Protein AF-A0A381ZKI4-F1 (afdb_monomer_lite)

InterPro domains:
  IPR000897 Signal recognition particle, SRP54 subunit, GTPase domain [PF00448] (1-48)
  IPR027417 P-loop containing nucleoside triphosphate hydrolase [G3DSA:3.40.50.300] (1-49)
  IPR027417 P-loop containing nucleoside triphosphate hydrolase [SSF52540] (1-48)

Sequence (49 aa):
MVMGVNGSGKTTTIAKIANNFIQEGKKVLLVAADTFRAAASEQLEEWSK

Structure (mmCIF, N/CA/C/O backbone):
data_AF-A0A381ZKI4-F1
#
_entry.id   AF-A0A381ZKI4-F1
#
loop_
_atom_site.group_PDB
_atom_site.id
_atom_site.type_symbol
_atom_site.label_atom_id
_atom_site.label_alt_id
_atom_site.label_comp_id
_atom_site.label_asym_id
_atom_site.label_entity_id
_atom_site.label_seq_id
_atom_site.pdbx_PDB_ins_code
_atom_site.Cartn_x
_atom_site.Cartn_y
_atom_site.Cartn_z
_atom_site.occupancy
_atom_site.B_iso_or_equiv
_atom_site.auth_seq_id
_atom_site.auth_comp_id
_atom_site.auth_asym_id
_atom_site.auth_atom_id
_atom_site.pdbx_PDB_model_num
ATOM 1 N N . MET A 1 1 ? -3.800 10.980 -2.372 1.00 73.62 1 MET A N 1
ATOM 2 C CA . MET A 1 1 ? -2.964 10.843 -3.585 1.00 73.62 1 MET A CA 1
ATOM 3 C C . MET A 1 1 ? -1.564 11.325 -3.242 1.00 73.62 1 MET A C 1
ATOM 5 O O . MET A 1 1 ? -1.451 12.403 -2.677 1.00 73.62 1 MET A O 1
ATOM 9 N N . VAL A 1 2 ? -0.525 10.530 -3.506 1.00 84.06 2 VAL A N 1
ATOM 10 C CA . VAL A 1 2 ? 0.878 10.906 -3.245 1.00 84.06 2 VAL A CA 1
ATOM 11 C C . VAL A 1 2 ? 1.601 10.991 -4.585 1.00 84.06 2 VAL A C 1
ATOM 13 O O . VAL A 1 2 ? 1.531 10.057 -5.377 1.00 84.06 2 VAL A O 1
ATOM 16 N N . MET A 1 3 ? 2.272 12.112 -4.845 1.00 85.31 3 MET A N 1
ATOM 17 C CA . MET A 1 3 ? 2.965 12.404 -6.106 1.00 85.31 3 MET A CA 1
ATOM 18 C C . MET A 1 3 ? 4.412 12.836 -5.840 1.00 85.31 3 MET A C 1
ATOM 20 O O . MET A 1 3 ? 4.742 13.251 -4.732 1.00 85.31 3 MET A O 1
ATOM 24 N N . GLY A 1 4 ? 5.284 12.717 -6.845 1.00 87.25 4 GLY A N 1
ATOM 25 C CA . GLY A 1 4 ? 6.704 13.081 -6.744 1.00 87.25 4 GLY A CA 1
ATOM 26 C C . GLY A 1 4 ? 7.612 12.234 -7.639 1.00 87.25 4 GLY A C 1
ATOM 27 O O . GLY A 1 4 ? 7.167 11.263 -8.256 1.00 87.25 4 GLY A O 1
ATOM 28 N N . VAL A 1 5 ? 8.899 12.572 -7.691 1.00 86.94 5 VAL A N 1
ATOM 29 C CA . VAL A 1 5 ? 9.893 11.915 -8.562 1.00 86.94 5 VAL A CA 1
ATOM 30 C C . VAL A 1 5 ? 10.289 10.518 -8.073 1.00 86.94 5 VAL A C 1
ATOM 32 O O . VAL A 1 5 ? 10.061 10.145 -6.918 1.00 86.94 5 VAL A O 1
ATOM 35 N N . ASN A 1 6 ? 10.845 9.692 -8.958 1.00 83.25 6 ASN A N 1
ATOM 36 C CA . ASN A 1 6 ? 11.364 8.375 -8.577 1.00 83.25 6 ASN A CA 1
ATOM 37 C C . ASN A 1 6 ? 12.450 8.514 -7.500 1.00 83.25 6 ASN A C 1
ATOM 39 O O . ASN A 1 6 ? 13.236 9.453 -7.525 1.00 83.25 6 ASN A O 1
ATOM 43 N N . GLY A 1 7 ? 12.452 7.609 -6.518 1.00 83.69 7 GLY A N 1
ATOM 44 C CA . GLY A 1 7 ? 13.394 7.654 -5.393 1.00 83.69 7 GLY A CA 1
ATOM 45 C C . GLY A 1 7 ? 13.012 8.589 -4.237 1.00 83.69 7 GLY A C 1
ATOM 46 O O . GLY A 1 7 ? 13.601 8.480 -3.171 1.00 83.69 7 GLY A O 1
ATOM 47 N N . SER A 1 8 ? 11.976 9.431 -4.357 1.00 89.44 8 SER A N 1
ATOM 48 C CA . SER A 1 8 ? 11.568 10.363 -3.284 1.00 89.44 8 SER A CA 1
ATOM 49 C C . SER A 1 8 ? 10.831 9.712 -2.095 1.00 89.44 8 SER A C 1
ATOM 51 O O . SER A 1 8 ? 10.180 10.404 -1.316 1.00 89.44 8 SER A O 1
ATOM 53 N N . GLY A 1 9 ? 10.843 8.379 -1.986 1.00 87.12 9 GLY A N 1
ATOM 54 C CA . GLY A 1 9 ? 10.232 7.654 -0.864 1.00 87.12 9 GLY A CA 1
ATOM 55 C C . GLY A 1 9 ? 8.700 7.545 -0.870 1.00 87.12 9 GLY A C 1
ATOM 56 O O . GLY A 1 9 ? 8.125 7.170 0.145 1.00 87.12 9 GLY A O 1
ATOM 57 N N . LYS A 1 10 ? 8.011 7.831 -1.986 1.00 89.69 10 LYS A N 1
ATOM 58 C CA . LYS A 1 10 ? 6.530 7.848 -2.056 1.00 89.69 10 LYS A CA 1
ATOM 59 C C . LYS A 1 10 ? 5.868 6.575 -1.526 1.00 89.69 10 LYS A C 1
ATOM 61 O O . LYS A 1 10 ? 4.996 6.658 -0.669 1.00 89.69 10 LYS A O 1
ATOM 66 N N . THR A 1 11 ? 6.289 5.412 -2.026 1.00 86.50 11 THR A N 1
ATOM 67 C CA . THR A 1 11 ? 5.709 4.113 -1.651 1.00 86.50 11 THR A CA 1
ATOM 68 C C . THR A 1 11 ? 5.889 3.847 -0.155 1.00 86.50 11 THR A C 1
ATOM 70 O O . THR A 1 11 ? 4.931 3.499 0.528 1.00 86.50 11 THR A O 1
ATOM 73 N N . THR A 1 12 ? 7.079 4.126 0.382 1.00 89.56 12 THR A N 1
ATOM 74 C CA . THR A 1 12 ? 7.375 4.006 1.817 1.00 89.56 12 THR A CA 1
ATOM 75 C C . THR A 1 12 ? 6.535 4.960 2.667 1.00 89.56 12 THR A C 1
ATOM 77 O O . THR A 1 12 ? 6.059 4.584 3.734 1.00 89.56 12 THR A O 1
ATOM 80 N N . THR A 1 13 ? 6.328 6.197 2.212 1.00 91.50 13 THR A N 1
ATOM 81 C CA . THR A 1 13 ? 5.499 7.176 2.927 1.00 91.50 13 THR A CA 1
ATOM 82 C C . THR A 1 13 ? 4.028 6.762 2.950 1.00 91.50 13 THR A C 1
ATOM 84 O O . THR A 1 13 ? 3.404 6.839 4.005 1.00 91.50 13 THR A O 1
ATOM 87 N N . ILE A 1 14 ? 3.482 6.272 1.828 1.00 91.38 14 ILE A N 1
ATOM 88 C CA . ILE A 1 14 ? 2.108 5.742 1.772 1.00 91.38 14 ILE A CA 1
ATOM 89 C C . ILE A 1 14 ? 1.936 4.595 2.773 1.00 91.38 14 ILE A C 1
ATOM 91 O O . ILE A 1 14 ? 0.969 4.602 3.529 1.00 91.38 14 ILE A O 1
ATOM 95 N N . ALA A 1 15 ? 2.889 3.660 2.825 1.00 89.56 15 ALA A N 1
ATOM 96 C CA . ALA A 1 15 ? 2.848 2.529 3.749 1.00 89.56 15 ALA A CA 1
ATOM 97 C C . ALA A 1 15 ? 2.827 2.967 5.223 1.00 89.56 15 ALA A C 1
ATOM 99 O O . ALA A 1 15 ? 2.008 2.494 6.006 1.00 89.56 15 ALA A O 1
ATOM 100 N N . LYS A 1 16 ? 3.675 3.933 5.603 1.00 92.38 16 LYS A N 1
ATOM 101 C CA . LYS A 1 16 ? 3.695 4.480 6.971 1.00 92.38 16 LYS A CA 1
ATOM 102 C C . LYS A 1 16 ? 2.368 5.140 7.352 1.00 92.38 16 LYS A C 1
ATOM 104 O O . LYS A 1 16 ? 1.866 4.912 8.447 1.00 92.38 16 LYS A O 1
ATOM 109 N N . ILE A 1 17 ? 1.790 5.933 6.448 1.00 92.62 17 ILE A N 1
ATOM 110 C CA . ILE A 1 17 ? 0.493 6.587 6.677 1.00 92.62 17 ILE A CA 1
ATOM 111 C C . ILE A 1 17 ? -0.625 5.541 6.801 1.00 92.62 17 ILE A C 1
ATOM 113 O O . ILE A 1 17 ? -1.472 5.657 7.683 1.00 92.62 17 ILE A O 1
ATOM 117 N N . ALA A 1 18 ? -0.611 4.509 5.954 1.00 91.62 18 ALA A N 1
ATOM 118 C CA . ALA A 1 18 ? -1.571 3.412 6.019 1.00 91.62 18 ALA A CA 1
ATOM 119 C C . ALA A 1 18 ? -1.501 2.675 7.362 1.00 91.62 18 ALA A C 1
ATOM 121 O O . ALA A 1 18 ? -2.531 2.504 8.007 1.00 91.62 18 ALA A O 1
ATOM 122 N N . ASN A 1 19 ? -0.295 2.327 7.821 1.00 92.12 19 ASN A N 1
ATOM 123 C CA . ASN A 1 19 ? -0.090 1.674 9.112 1.00 92.12 19 ASN A CA 1
ATOM 124 C C . ASN A 1 19 ? -0.597 2.532 10.283 1.00 92.12 19 ASN A C 1
ATOM 126 O O . ASN A 1 19 ? -1.281 2.021 11.164 1.00 92.12 19 ASN A O 1
ATOM 130 N N . ASN A 1 20 ? -0.342 3.845 10.268 1.00 94.56 20 ASN A N 1
ATOM 131 C CA . ASN A 1 20 ? -0.874 4.747 11.294 1.00 94.56 20 ASN A CA 1
ATOM 132 C C . ASN A 1 20 ? -2.410 4.726 11.331 1.00 94.56 20 ASN A C 1
ATOM 134 O O . ASN A 1 20 ? -3.000 4.616 12.400 1.00 94.56 20 ASN A O 1
ATOM 138 N N . PHE A 1 21 ? -3.078 4.767 10.174 1.00 94.44 21 PHE A N 1
ATOM 139 C CA . PHE A 1 21 ? -4.540 4.693 10.132 1.00 94.44 21 PHE A CA 1
ATOM 140 C C . PHE A 1 21 ? -5.092 3.328 10.555 1.00 94.44 21 PHE A C 1
ATOM 142 O O . PHE A 1 21 ? -6.132 3.282 11.211 1.00 94.44 21 PHE A O 1
ATOM 149 N N . ILE A 1 22 ? -4.399 2.234 10.236 1.00 91.75 22 ILE A N 1
ATOM 150 C CA . ILE A 1 22 ? -4.754 0.896 10.730 1.00 91.75 22 ILE A CA 1
ATOM 151 C C . ILE A 1 22 ? -4.652 0.852 12.261 1.00 91.75 22 ILE A C 1
ATOM 153 O O . ILE A 1 22 ? -5.569 0.356 12.913 1.00 91.75 22 ILE A O 1
ATOM 157 N N . GLN A 1 23 ? -3.594 1.425 12.846 1.00 93.56 23 GLN A N 1
ATOM 158 C CA . GLN A 1 23 ? -3.427 1.522 14.304 1.00 93.56 23 GLN A CA 1
ATOM 159 C C . GLN A 1 23 ? -4.512 2.376 14.971 1.00 93.56 23 GLN A C 1
ATOM 161 O O . GLN A 1 23 ? -4.928 2.084 16.088 1.00 93.56 23 GLN A O 1
ATOM 166 N N . GLU A 1 24 ? -5.027 3.388 14.274 1.00 96.69 24 GLU A N 1
ATOM 167 C CA . GLU A 1 24 ? -6.196 4.167 14.704 1.00 96.69 24 GLU A CA 1
ATOM 168 C C . GLU A 1 24 ? -7.533 3.407 14.546 1.00 96.69 24 GLU A C 1
ATOM 170 O O . GLU A 1 24 ? -8.598 3.969 14.802 1.00 96.69 24 GLU A O 1
ATOM 175 N N . GLY A 1 25 ? -7.515 2.144 14.102 1.00 94.88 25 GLY A N 1
ATOM 176 C CA . GLY A 1 25 ? -8.706 1.315 13.892 1.00 94.88 25 GLY A CA 1
ATOM 177 C C . GLY A 1 25 ? -9.488 1.649 12.618 1.00 94.88 25 GLY A C 1
ATOM 178 O O . GLY A 1 25 ? -10.632 1.216 12.458 1.00 94.88 25 GLY A O 1
ATOM 179 N N . LYS A 1 26 ? -8.906 2.428 11.697 1.00 95.31 26 LYS A N 1
ATOM 180 C CA . LYS A 1 26 ? -9.553 2.791 10.432 1.00 95.31 26 LYS A CA 1
ATOM 181 C C . LYS A 1 26 ? -9.370 1.685 9.400 1.00 95.31 26 LYS A C 1
ATOM 183 O O . LYS A 1 26 ? -8.326 1.046 9.306 1.00 95.31 26 LYS A O 1
ATOM 188 N N . LYS A 1 27 ? -10.384 1.511 8.552 1.00 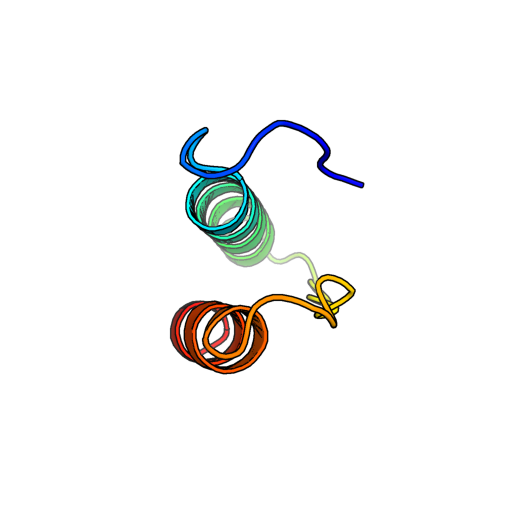92.31 27 LYS A N 1
ATOM 189 C CA . LYS A 1 27 ? -10.275 0.670 7.355 1.00 92.31 27 LYS A CA 1
ATOM 190 C C . LYS A 1 27 ? -9.507 1.435 6.282 1.00 92.31 27 LYS A C 1
ATOM 192 O O . LYS A 1 27 ? -9.925 2.523 5.888 1.00 92.31 27 LYS A O 1
ATOM 197 N N . VAL A 1 28 ? -8.403 0.864 5.812 1.00 91.69 28 VAL A N 1
ATOM 198 C CA . VAL A 1 28 ? -7.532 1.462 4.795 1.00 91.69 28 VAL A CA 1
ATOM 199 C C . VAL A 1 28 ? -7.569 0.611 3.531 1.00 91.69 28 VAL A C 1
ATOM 201 O O . VAL A 1 28 ? -7.525 -0.612 3.604 1.00 91.69 28 VAL A O 1
ATOM 204 N N . LEU A 1 29 ? -7.641 1.269 2.373 1.00 90.81 29 LEU A N 1
ATOM 205 C CA . LEU A 1 29 ? -7.500 0.648 1.059 1.00 90.81 29 LEU A CA 1
ATOM 206 C C . LEU A 1 29 ? -6.2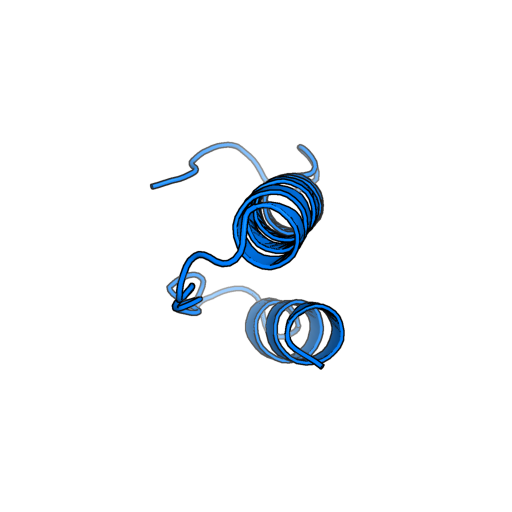98 1.272 0.347 1.00 90.81 29 LEU A C 1
ATOM 208 O O . LEU A 1 29 ? -6.262 2.486 0.134 1.00 90.81 29 LEU A O 1
ATOM 212 N N . LEU A 1 30 ? -5.330 0.439 -0.027 1.00 88.12 30 LEU A N 1
ATOM 213 C CA . LEU A 1 30 ? -4.189 0.827 -0.850 1.00 88.12 30 LEU A CA 1
ATOM 214 C C . LEU A 1 30 ? -4.444 0.434 -2.307 1.00 88.12 30 LEU A C 1
ATOM 216 O O . LEU A 1 30 ? -4.925 -0.658 -2.589 1.00 88.12 30 LEU A O 1
ATOM 220 N N . VAL A 1 31 ? -4.136 1.343 -3.236 1.00 87.50 31 VAL A N 1
ATOM 221 C CA . VAL A 1 31 ? -4.345 1.143 -4.678 1.00 87.50 31 VAL A CA 1
ATOM 222 C C . VAL A 1 31 ? -3.033 1.393 -5.414 1.00 87.50 31 VAL A C 1
ATOM 224 O O . VAL A 1 31 ? -2.479 2.495 -5.356 1.00 87.50 31 VAL A O 1
ATOM 227 N N . ALA A 1 32 ? -2.544 0.377 -6.126 1.00 85.88 32 ALA A N 1
ATOM 228 C CA . ALA A 1 32 ? -1.354 0.470 -6.965 1.00 85.88 32 ALA A CA 1
ATOM 229 C C . ALA A 1 32 ? -1.680 1.200 -8.279 1.00 85.88 32 ALA A C 1
ATOM 231 O O . ALA A 1 32 ? -2.057 0.587 -9.272 1.00 85.88 32 ALA A O 1
ATOM 232 N N . ALA A 1 33 ? -1.545 2.528 -8.280 1.00 84.62 33 ALA A N 1
ATOM 233 C CA . ALA A 1 33 ? -1.734 3.358 -9.477 1.00 84.62 33 ALA A CA 1
ATOM 234 C C . ALA A 1 33 ? -0.429 3.622 -10.264 1.00 84.62 33 ALA A C 1
ATOM 236 O O . ALA A 1 33 ? -0.457 4.264 -11.311 1.00 84.62 33 ALA A O 1
ATOM 237 N N . ASP A 1 34 ? 0.719 3.150 -9.766 1.00 81.44 34 ASP A N 1
ATOM 238 C CA . ASP A 1 34 ? 2.023 3.242 -10.438 1.00 81.44 34 ASP A CA 1
ATOM 239 C C . ASP A 1 34 ? 2.188 2.039 -11.384 1.00 81.44 34 ASP A C 1
ATOM 241 O O . ASP A 1 34 ? 2.723 1.002 -11.002 1.00 81.44 34 ASP A O 1
ATOM 245 N N . THR A 1 35 ? 1.652 2.158 -12.603 1.00 81.50 35 THR A N 1
ATOM 246 C CA . THR A 1 35 ? 1.576 1.064 -13.594 1.00 81.50 35 THR A CA 1
ATOM 247 C C . THR A 1 35 ? 2.807 0.941 -14.494 1.00 81.50 35 THR A C 1
ATOM 249 O O . THR A 1 35 ? 2.912 -0.010 -15.263 1.00 81.50 35 THR A O 1
ATOM 252 N N . PHE A 1 36 ? 3.743 1.891 -14.421 1.00 80.75 36 PHE A N 1
ATOM 253 C CA . PHE A 1 36 ? 4.938 1.910 -15.271 1.00 80.75 36 PHE A CA 1
ATOM 254 C C . PHE A 1 36 ? 6.134 1.213 -14.616 1.00 80.75 36 PHE A C 1
ATOM 256 O O . PHE A 1 36 ? 6.967 0.609 -15.292 1.00 80.75 36 PHE A O 1
ATOM 263 N N . ARG A 1 37 ? 6.251 1.292 -13.286 1.00 80.75 37 ARG A N 1
ATOM 264 C CA . ARG A 1 37 ? 7.395 0.740 -12.560 1.00 80.75 37 ARG A CA 1
ATOM 265 C C . ARG A 1 37 ? 7.113 -0.714 -12.174 1.00 80.75 37 ARG A C 1
ATOM 267 O O . ARG A 1 37 ? 6.311 -0.964 -11.284 1.00 80.75 37 ARG A O 1
ATOM 274 N N . ALA A 1 38 ? 7.825 -1.657 -12.798 1.00 75.94 38 ALA A N 1
ATOM 275 C CA . ALA A 1 38 ? 7.591 -3.103 -12.666 1.00 75.94 38 ALA A CA 1
ATOM 276 C C . ALA A 1 38 ? 7.428 -3.608 -11.214 1.00 75.94 38 ALA A C 1
ATOM 278 O O . ALA A 1 38 ? 6.548 -4.415 -10.945 1.00 75.94 38 ALA A O 1
ATOM 279 N N . ALA A 1 39 ? 8.225 -3.091 -10.271 1.00 81.12 39 ALA A N 1
ATOM 280 C CA . ALA A 1 39 ? 8.204 -3.514 -8.866 1.00 81.12 39 ALA A CA 1
ATOM 281 C C . ALA A 1 39 ? 7.294 -2.668 -7.950 1.00 81.12 39 ALA A C 1
ATOM 283 O O . ALA A 1 39 ? 7.305 -2.851 -6.736 1.00 81.12 39 ALA A O 1
ATOM 284 N N . ALA A 1 40 ? 6.544 -1.689 -8.472 1.00 77.06 40 ALA A N 1
ATOM 285 C CA . ALA A 1 40 ? 5.738 -0.811 -7.619 1.00 77.06 40 ALA A CA 1
ATOM 286 C C . ALA A 1 40 ? 4.545 -1.534 -6.979 1.00 77.06 40 ALA A C 1
ATOM 288 O O . ALA A 1 40 ? 4.260 -1.286 -5.806 1.00 77.06 40 ALA A O 1
ATOM 289 N N . SER A 1 41 ? 3.885 -2.426 -7.721 1.00 82.94 41 SER A N 1
ATOM 290 C CA . SER A 1 41 ? 2.761 -3.220 -7.212 1.00 82.94 41 SER A CA 1
ATOM 291 C C . SER A 1 41 ? 3.208 -4.231 -6.161 1.00 82.94 41 SER A C 1
ATOM 293 O O . SER A 1 41 ? 2.645 -4.239 -5.074 1.00 82.94 41 SER A O 1
ATOM 295 N N . GLU A 1 42 ? 4.260 -5.006 -6.441 1.00 85.31 42 GLU A N 1
ATOM 296 C CA . GLU A 1 42 ? 4.822 -5.992 -5.502 1.00 85.31 42 GLU A CA 1
ATOM 297 C C . GLU A 1 42 ? 5.308 -5.322 -4.211 1.00 85.31 42 GLU A C 1
ATOM 299 O O . GLU A 1 42 ? 5.017 -5.780 -3.109 1.00 85.31 42 GLU A O 1
ATOM 304 N N . GLN A 1 43 ? 5.968 -4.164 -4.331 1.00 82.25 43 GLN A N 1
ATOM 305 C CA . GLN A 1 43 ? 6.362 -3.382 -3.168 1.00 82.25 43 GLN A CA 1
ATOM 306 C C . GLN A 1 43 ? 5.134 -2.9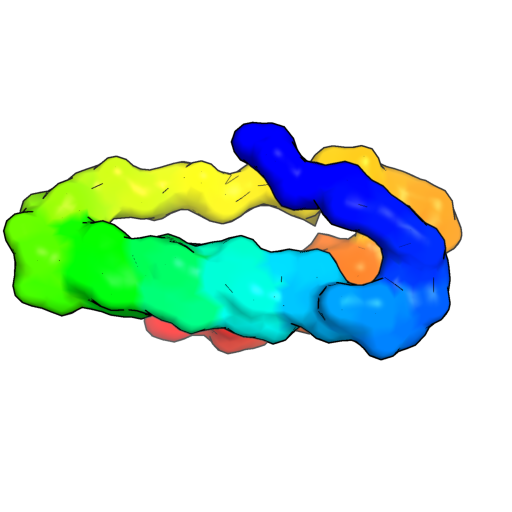65 -2.347 1.00 82.25 43 GLN A C 1
ATOM 308 O O . GLN A 1 43 ? 5.149 -3.119 -1.133 1.00 82.25 43 GLN A O 1
ATOM 313 N N . LEU A 1 44 ? 4.079 -2.436 -2.979 1.00 83.56 44 LEU A N 1
ATOM 314 C CA . LEU A 1 44 ? 2.865 -2.015 -2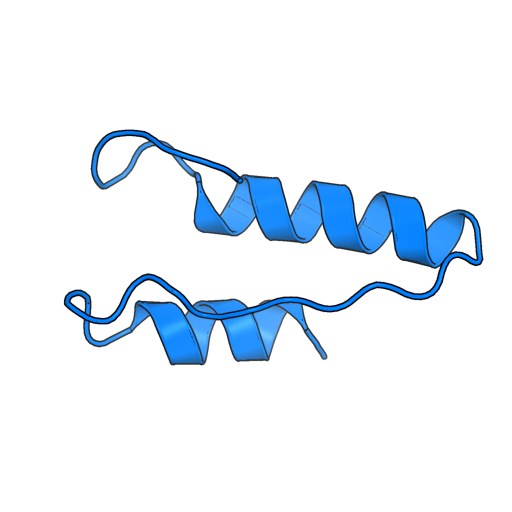.271 1.00 83.56 44 LEU A CA 1
ATOM 315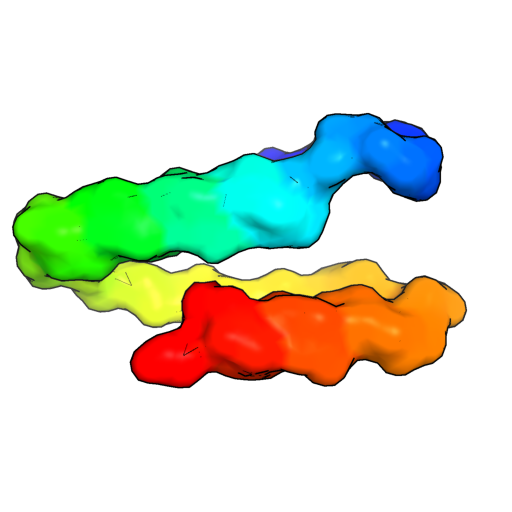 C C . LEU A 1 44 ? 2.134 -3.195 -1.614 1.00 83.56 44 LEU A C 1
ATOM 317 O O . LEU A 1 44 ? 1.600 -3.027 -0.521 1.00 83.56 44 LEU A O 1
ATOM 321 N N . GLU A 1 45 ? 2.127 -4.363 -2.253 1.00 85.44 45 GLU A N 1
ATOM 322 C CA . GLU A 1 45 ? 1.557 -5.596 -1.708 1.00 85.44 45 GLU A CA 1
ATOM 323 C C . GLU A 1 45 ? 2.294 -6.043 -0.443 1.00 85.44 45 GLU A C 1
ATOM 325 O O . GLU A 1 45 ? 1.647 -6.323 0.562 1.00 85.44 45 GLU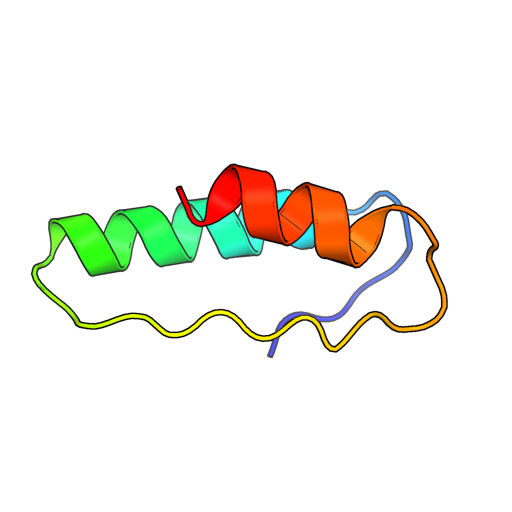 A O 1
ATOM 330 N N . GLU A 1 46 ? 3.630 -6.014 -0.443 1.00 85.94 46 GLU A N 1
ATOM 331 C CA . GLU A 1 46 ? 4.429 -6.343 0.744 1.00 85.94 46 GLU A CA 1
ATOM 332 C C . GLU A 1 46 ? 4.122 -5.412 1.927 1.00 85.94 46 GLU A C 1
ATOM 334 O O . GLU A 1 46 ? 4.037 -5.862 3.064 1.00 85.94 46 GLU A O 1
ATOM 339 N N . TRP A 1 47 ? 3.881 -4.124 1.666 1.00 80.50 47 TRP A N 1
ATOM 340 C CA . TRP A 1 47 ? 3.474 -3.163 2.700 1.00 80.50 47 TRP A CA 1
ATOM 341 C C . TRP A 1 47 ? 2.011 -3.292 3.145 1.00 80.50 47 TRP A C 1
ATOM 343 O O . TRP A 1 47 ? 1.623 -2.634 4.109 1.00 80.50 47 TRP A O 1
ATOM 353 N N . SER A 1 48 ? 1.192 -4.051 2.413 1.00 77.06 48 SER A N 1
ATOM 354 C CA . SER A 1 48 ? -0.240 -4.225 2.692 1.00 77.06 48 SER A CA 1
ATOM 355 C C . SER A 1 48 ? -0.553 -5.497 3.489 1.00 77.06 48 SER A C 1
ATOM 357 O O . SER A 1 48 ? -1.712 -5.681 3.865 1.00 77.06 48 SER A O 1
ATOM 359 N N . LYS A 1 49 ? 0.442 -6.366 3.710 1.00 72.44 49 LYS A N 1
ATOM 360 C CA . LYS A 1 49 ? 0.358 -7.536 4.599 1.00 72.44 49 LYS A CA 1
ATOM 361 C C . LYS A 1 49 ? 0.415 -7.107 6.064 1.00 72.44 49 LYS A C 1
ATOM 363 O O . LYS A 1 49 ? -0.315 -7.734 6.862 1.00 72.44 49 LYS A O 1
#

Radius of gyration: 10.93 Å; chains: 1; bounding box: 24×21×30 Å

pLDDT: mean 86.61, std 5.83, range [72.44, 96.69]

Foldseek 3Di:
DFDDDPPPCRLVVVLVVQVVCVVVVHDDDDDQPPPPDPCSVVSNVVSVD

Secondary structure (DSSP, 8-state):
-----TTSSHHHHHHHHHHHHHHTT----------SSTTHHHHHHHTT-

Organism: NCBI:txid408172